Protein AF-A0A8I1QP03-F1 (afdb_monomer_lite)

Radius of gyration: 21.89 Å; chains: 1; bounding box: 38×54×75 Å

pLDDT: mean 71.57, std 19.27, range [39.0, 93.88]

Sequence (97 aa):
MTKAPKLVPQQVRNCSLLLEARHVDEVYRGYRIAIRLIDGHWLARVSEPGGRTAPVTAKVSEQQGELACAELARSRVDKYLAYIGEPPPSDGQGRVR

Structure (mmCIF, N/CA/C/O backbone):
data_AF-A0A8I1QP03-F1
#
_entry.id   AF-A0A8I1QP03-F1
#
loop_
_atom_site.group_PDB
_atom_site.id
_atom_site.type_symbol
_atom_site.label_atom_id
_atom_site.label_alt_id
_atom_site.label_comp_id
_atom_site.label_asym_id
_atom_site.label_entity_id
_atom_site.label_seq_id
_atom_site.pdbx_PDB_ins_code
_atom_site.Cartn_x
_atom_site.Cartn_y
_atom_site.Cartn_z
_atom_site.occupancy
_atom_site.B_iso_or_equiv
_atom_site.auth_seq_id
_atom_site.auth_comp_id
_atom_site.auth_asym_id
_atom_site.auth_atom_id
_atom_site.pdbx_PDB_model_num
ATOM 1 N N . MET A 1 1 ? 26.529 43.062 37.976 1.00 43.53 1 MET A N 1
ATOM 2 C CA . MET A 1 1 ? 25.093 42.892 37.659 1.00 43.53 1 MET A CA 1
ATOM 3 C C . MET A 1 1 ? 24.984 42.367 36.235 1.00 43.53 1 MET A C 1
ATOM 5 O O . MET A 1 1 ? 25.034 43.141 35.289 1.00 43.53 1 MET A O 1
ATOM 9 N N . THR A 1 2 ? 24.967 41.046 36.075 1.00 41.72 2 THR A N 1
ATOM 10 C CA . THR A 1 2 ? 25.168 40.364 34.787 1.00 41.72 2 THR A CA 1
ATOM 11 C C . THR A 1 2 ? 23.814 39.914 34.234 1.00 41.72 2 THR A C 1
ATOM 13 O O . THR A 1 2 ? 23.140 39.089 34.845 1.00 41.72 2 THR A O 1
ATOM 16 N N . LYS A 1 3 ? 23.383 40.488 33.102 1.00 49.56 3 LYS A N 1
ATOM 17 C CA . LYS A 1 3 ? 22.176 40.071 32.369 1.00 49.56 3 LYS A CA 1
ATOM 18 C C . LYS A 1 3 ? 22.450 38.741 31.658 1.00 49.56 3 LYS A C 1
ATOM 20 O O . LYS A 1 3 ? 23.297 38.697 30.774 1.00 49.56 3 LYS A O 1
ATOM 25 N N . ALA A 1 4 ? 21.709 37.691 32.002 1.00 55.44 4 ALA A N 1
ATOM 26 C CA . ALA A 1 4 ? 21.663 36.449 31.233 1.00 55.44 4 ALA A CA 1
ATOM 27 C C . ALA A 1 4 ? 20.526 36.526 30.191 1.00 55.44 4 ALA A C 1
ATOM 29 O O . ALA A 1 4 ? 19.378 36.763 30.581 1.00 55.44 4 ALA A O 1
ATOM 30 N N . PRO A 1 5 ? 20.784 36.339 28.885 1.00 53.34 5 PRO A N 1
ATOM 31 C CA . PRO A 1 5 ? 19.717 36.172 27.908 1.00 53.34 5 PRO A CA 1
ATOM 32 C C . PRO A 1 5 ? 19.147 34.748 27.995 1.00 53.34 5 PRO A C 1
ATOM 34 O O . PRO A 1 5 ? 19.858 33.760 27.820 1.00 53.34 5 PRO A O 1
ATOM 37 N N . LYS A 1 6 ? 17.841 34.649 28.269 1.00 56.91 6 LYS A N 1
ATOM 38 C CA . LYS A 1 6 ? 17.065 33.405 28.187 1.00 56.91 6 LYS A CA 1
ATOM 39 C C . LYS A 1 6 ? 16.960 32.988 26.718 1.00 56.91 6 LYS A C 1
ATOM 41 O O . LYS A 1 6 ? 16.147 33.549 25.986 1.00 56.91 6 LYS A O 1
ATOM 46 N N . LEU A 1 7 ? 17.765 32.017 26.290 1.00 48.16 7 LEU A N 1
ATOM 47 C CA . LEU A 1 7 ? 17.527 31.317 25.031 1.00 48.16 7 LEU A CA 1
ATOM 48 C C . LEU A 1 7 ? 16.450 30.250 25.243 1.00 48.16 7 LEU A C 1
ATOM 50 O O . LEU A 1 7 ? 16.579 29.337 26.054 1.00 48.16 7 LEU A O 1
ATOM 54 N N . VAL A 1 8 ? 15.361 30.441 24.511 1.00 54.50 8 VAL A N 1
ATOM 55 C CA . VAL A 1 8 ? 14.175 29.593 24.422 1.00 54.50 8 VAL A CA 1
ATOM 56 C C . VAL A 1 8 ? 14.567 28.243 23.804 1.00 54.50 8 VAL A C 1
ATOM 58 O O . VAL A 1 8 ? 15.242 28.248 22.772 1.00 54.50 8 VAL A O 1
ATOM 61 N N . PRO A 1 9 ? 14.146 27.088 24.352 1.00 47.03 9 PRO A N 1
ATOM 62 C CA . PRO A 1 9 ? 14.311 25.822 23.654 1.00 47.03 9 PRO A CA 1
ATOM 63 C C . PRO A 1 9 ? 13.430 25.845 22.400 1.00 47.03 9 PRO A C 1
ATOM 65 O O . PRO A 1 9 ? 12.202 25.852 22.497 1.00 47.03 9 PRO A O 1
ATOM 68 N N . GLN A 1 10 ? 14.044 25.879 21.214 1.00 49.66 10 GLN A N 1
ATOM 69 C CA . GLN A 1 10 ? 13.341 25.590 19.968 1.00 49.66 10 GLN A CA 1
ATOM 70 C C . 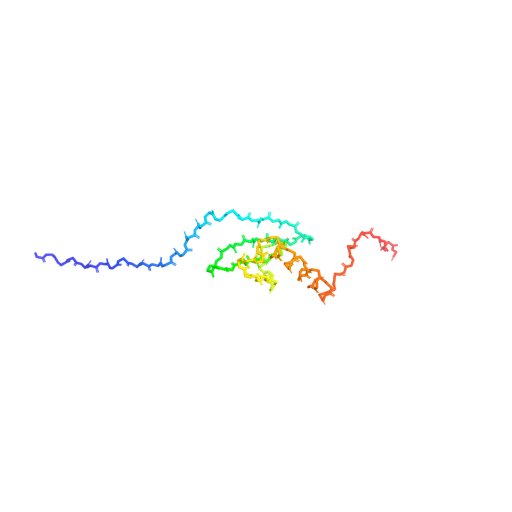GLN A 1 10 ? 12.928 24.118 19.996 1.00 49.66 10 GLN A C 1
ATOM 72 O O . GLN A 1 10 ? 13.687 23.220 19.638 1.00 49.66 10 GLN A O 1
ATOM 77 N N . GLN A 1 11 ? 11.703 23.884 20.453 1.00 44.53 11 GLN A N 1
ATOM 78 C CA . GLN A 1 11 ? 10.978 22.633 20.324 1.00 44.53 11 GLN A CA 1
ATOM 79 C C . GLN A 1 11 ? 10.628 22.436 18.844 1.00 44.53 11 GLN A C 1
ATOM 81 O O . GLN A 1 11 ? 9.493 22.630 18.410 1.00 44.53 11 GLN A O 1
ATOM 86 N N . VAL A 1 12 ? 11.632 22.083 18.040 1.00 48.03 12 VAL A N 1
ATOM 87 C CA . VAL A 1 12 ? 11.397 21.543 16.706 1.00 48.03 12 VAL A CA 1
ATOM 88 C C . VAL A 1 12 ? 10.799 20.163 16.921 1.00 48.03 12 VAL A C 1
ATOM 90 O O . VAL A 1 12 ? 11.458 19.239 17.394 1.00 48.03 12 VAL A O 1
ATOM 93 N N . ARG A 1 13 ? 9.499 20.087 16.632 1.00 44.41 13 ARG A N 1
ATOM 94 C CA . ARG A 1 13 ? 8.669 18.889 16.523 1.00 44.41 13 ARG A CA 1
ATOM 95 C C . ARG A 1 13 ? 9.318 17.885 15.567 1.00 44.41 13 ARG A C 1
ATOM 97 O O . ARG A 1 13 ? 8.901 17.742 14.423 1.00 44.41 13 ARG A O 1
ATOM 104 N N . ASN A 1 14 ? 10.320 17.160 16.042 1.00 39.66 14 ASN A N 1
ATOM 105 C CA . ASN A 1 14 ? 10.627 15.860 15.487 1.00 39.66 14 ASN A CA 1
ATOM 106 C C . ASN A 1 14 ? 9.506 14.943 15.961 1.00 39.66 14 ASN A C 1
ATOM 108 O O . ASN A 1 14 ? 9.537 14.415 17.071 1.00 39.66 14 ASN A O 1
ATOM 112 N N . CYS A 1 15 ? 8.484 14.799 15.117 1.00 39.00 15 CYS A N 1
ATOM 113 C CA . CYS A 1 15 ? 7.498 13.727 15.179 1.00 39.00 15 CYS A CA 1
ATOM 114 C C . CYS A 1 15 ? 8.184 12.376 14.911 1.00 39.00 15 CYS A C 1
ATOM 116 O O . CYS A 1 15 ? 7.794 11.625 14.023 1.00 39.00 15 CYS A O 1
ATOM 118 N N . SER A 1 16 ? 9.216 12.063 15.691 1.00 42.88 16 SER A N 1
ATOM 119 C CA . SER A 1 16 ? 9.848 10.757 15.794 1.00 42.88 16 SER A CA 1
ATOM 120 C C . SER A 1 16 ? 9.052 9.910 16.780 1.00 42.88 16 SER A C 1
ATOM 122 O O . SER A 1 16 ? 9.613 9.291 17.679 1.00 42.88 16 SER A O 1
ATOM 124 N N . LEU A 1 17 ? 7.726 9.863 16.605 1.00 45.06 17 LEU A N 1
ATOM 125 C CA . LEU A 1 17 ? 6.959 8.707 17.043 1.00 45.06 17 LEU A CA 1
ATOM 126 C C . LEU A 1 17 ? 7.341 7.577 16.085 1.00 45.06 17 LEU A C 1
ATOM 128 O O . LEU A 1 17 ? 6.637 7.249 15.130 1.00 45.06 17 LEU A O 1
ATOM 132 N N . LEU A 1 18 ? 8.517 7.009 16.356 1.00 44.06 18 LEU A N 1
ATOM 133 C CA . LEU A 1 18 ? 8.827 5.602 16.157 1.00 44.06 18 LEU A CA 1
ATOM 134 C C . LEU A 1 18 ? 7.805 4.816 16.986 1.00 44.06 18 LEU A C 1
ATOM 136 O O . LEU A 1 18 ? 8.104 4.282 18.046 1.00 44.06 18 LEU A O 1
ATOM 140 N N . LEU A 1 19 ? 6.549 4.849 16.544 1.00 42.72 19 LEU A N 1
ATOM 141 C CA . LEU A 1 19 ? 5.528 3.953 17.030 1.00 42.72 19 LEU A CA 1
ATOM 142 C C . LEU A 1 19 ? 5.954 2.600 16.483 1.00 42.72 19 LEU A C 1
ATOM 144 O O . LEU A 1 19 ? 5.927 2.394 15.269 1.00 42.72 19 LEU A O 1
ATOM 148 N N . GLU A 1 20 ? 6.416 1.725 17.365 1.00 41.25 20 GLU A N 1
ATOM 149 C CA . GLU A 1 20 ? 6.682 0.315 17.102 1.00 41.25 20 GLU A CA 1
ATOM 150 C C . GLU A 1 20 ? 5.364 -0.408 16.783 1.00 41.25 20 GLU A C 1
ATOM 152 O O . GLU A 1 20 ? 4.939 -1.331 17.472 1.00 41.25 20 GLU A O 1
ATOM 157 N N . ALA A 1 21 ? 4.652 0.040 15.746 1.00 45.25 21 ALA A N 1
ATOM 158 C CA . ALA A 1 21 ? 3.592 -0.751 15.166 1.00 45.25 21 ALA A CA 1
ATOM 159 C C . ALA A 1 21 ? 4.244 -2.048 14.674 1.00 45.25 21 ALA A C 1
ATOM 161 O O . ALA A 1 21 ? 5.364 -2.053 14.162 1.00 45.25 21 ALA A O 1
ATOM 162 N N . ARG A 1 22 ? 3.580 -3.182 14.852 1.00 52.66 22 ARG A N 1
ATOM 163 C CA . ARG A 1 22 ? 3.931 -4.372 14.083 1.00 52.66 22 ARG A CA 1
ATOM 164 C C . ARG A 1 22 ? 3.642 -4.008 12.632 1.00 52.66 22 ARG A C 1
ATOM 166 O O . ARG A 1 22 ? 2.490 -3.911 12.238 1.00 52.66 22 ARG A O 1
ATOM 173 N N . HIS A 1 23 ? 4.688 -3.626 11.915 1.00 62.03 23 HIS A N 1
ATOM 174 C CA . HIS A 1 23 ? 4.595 -3.159 10.546 1.00 62.03 23 HIS A CA 1
ATOM 175 C C . HIS A 1 23 ? 4.647 -4.392 9.657 1.00 62.03 23 HIS A C 1
ATOM 177 O O . HIS A 1 23 ? 5.672 -5.075 9.647 1.00 62.03 23 HIS A O 1
ATOM 183 N N . VAL A 1 24 ? 3.596 -4.671 8.887 1.00 65.75 24 VAL A N 1
ATOM 184 C CA . VAL A 1 24 ? 3.807 -5.446 7.664 1.00 65.75 24 VAL A CA 1
ATOM 185 C C . VAL A 1 24 ? 4.695 -4.610 6.753 1.00 65.75 24 VAL A C 1
ATOM 187 O O . VAL A 1 24 ? 4.371 -3.471 6.410 1.00 65.75 24 VAL A O 1
ATOM 190 N N . ASP A 1 25 ? 5.848 -5.185 6.441 1.00 76.94 25 ASP A N 1
ATOM 191 C CA . ASP A 1 25 ? 6.854 -4.661 5.535 1.00 76.94 25 ASP A CA 1
ATOM 192 C C . ASP A 1 25 ? 7.162 -5.766 4.532 1.00 76.94 25 ASP A C 1
ATOM 194 O O . ASP A 1 25 ? 7.906 -6.704 4.821 1.00 76.94 25 ASP A O 1
ATOM 198 N N . GLU A 1 26 ? 6.490 -5.706 3.388 1.00 84.06 26 GLU A N 1
ATOM 199 C CA . GLU A 1 26 ? 6.651 -6.687 2.322 1.00 84.06 26 GLU A CA 1
ATOM 200 C C . GLU A 1 26 ? 7.130 -6.021 1.036 1.00 84.06 26 GLU A C 1
ATOM 202 O O . GLU A 1 26 ? 6.921 -4.829 0.802 1.00 84.06 26 GLU A O 1
ATOM 207 N N . VAL A 1 27 ? 7.767 -6.809 0.172 1.00 88.44 27 VAL A N 1
ATOM 208 C CA . VAL A 1 27 ? 8.127 -6.385 -1.180 1.00 88.44 27 VAL A CA 1
ATOM 209 C C . VAL A 1 27 ? 7.229 -7.121 -2.167 1.00 88.44 27 VAL A C 1
ATOM 211 O O . VAL A 1 27 ? 7.287 -8.343 -2.274 1.00 88.44 27 VAL A O 1
ATOM 214 N N . TYR A 1 28 ? 6.417 -6.374 -2.910 1.00 88.88 28 TYR A N 1
ATOM 215 C CA . TYR A 1 28 ? 5.508 -6.883 -3.932 1.00 88.88 28 TYR A CA 1
ATOM 216 C C . TYR A 1 28 ? 5.855 -6.267 -5.289 1.00 88.88 28 TYR A C 1
ATOM 218 O O . TYR A 1 28 ? 5.824 -5.049 -5.448 1.00 88.88 28 TYR A O 1
ATOM 226 N N . ARG A 1 29 ? 6.224 -7.104 -6.270 1.00 87.56 29 ARG A N 1
ATOM 227 C CA . ARG A 1 29 ? 6.681 -6.674 -7.612 1.00 87.56 29 ARG A CA 1
ATOM 228 C C . ARG A 1 29 ? 7.790 -5.605 -7.581 1.00 87.56 29 ARG A C 1
ATOM 230 O O . ARG A 1 29 ? 7.806 -4.684 -8.383 1.00 87.56 29 ARG A O 1
ATOM 237 N N . GLY A 1 30 ? 8.699 -5.699 -6.609 1.00 86.00 30 GLY A N 1
ATOM 238 C CA . GLY A 1 30 ? 9.779 -4.724 -6.408 1.00 86.00 30 GLY A CA 1
ATOM 239 C C . GLY A 1 30 ? 9.379 -3.459 -5.641 1.00 86.00 30 GLY A C 1
ATOM 240 O O . GLY A 1 30 ? 10.259 -2.697 -5.248 1.00 86.00 30 GLY A O 1
ATOM 241 N N . TYR A 1 31 ? 8.092 -3.253 -5.352 1.00 87.19 31 TYR A N 1
ATOM 242 C CA . TYR A 1 31 ? 7.608 -2.154 -4.520 1.00 87.19 31 TYR A CA 1
ATOM 243 C C . TYR A 1 31 ? 7.537 -2.582 -3.059 1.00 87.19 31 TYR A C 1
ATOM 245 O O . TYR A 1 31 ? 6.978 -3.627 -2.734 1.00 87.19 31 TYR A O 1
ATOM 253 N N . ARG A 1 32 ? 8.059 -1.752 -2.158 1.00 87.69 32 ARG A N 1
ATOM 254 C CA . ARG A 1 32 ? 7.926 -1.967 -0.714 1.00 87.69 32 ARG A CA 1
ATOM 255 C C . ARG A 1 32 ? 6.571 -1.458 -0.243 1.00 87.69 32 ARG A C 1
ATOM 257 O O . ARG A 1 32 ? 6.253 -0.291 -0.473 1.00 87.69 32 ARG A O 1
ATOM 264 N N . ILE A 1 33 ? 5.811 -2.298 0.444 1.00 89.81 33 ILE A N 1
ATOM 265 C CA . ILE A 1 33 ? 4.525 -1.978 1.060 1.00 89.81 33 ILE A CA 1
ATOM 266 C C . ILE A 1 33 ? 4.725 -1.992 2.574 1.00 89.81 33 ILE A C 1
ATOM 268 O O . ILE A 1 33 ? 5.018 -3.032 3.154 1.00 89.81 33 ILE A O 1
ATOM 272 N N . ALA A 1 34 ? 4.560 -0.830 3.205 1.00 88.88 34 ALA A N 1
ATOM 273 C CA . ALA A 1 34 ? 4.639 -0.671 4.653 1.00 88.88 34 ALA A CA 1
ATOM 274 C C . ALA A 1 34 ? 3.268 -0.291 5.219 1.00 88.88 34 ALA A C 1
ATOM 276 O O . ALA A 1 34 ? 2.712 0.739 4.826 1.00 88.88 34 ALA A O 1
ATOM 277 N N . ILE A 1 35 ? 2.734 -1.085 6.147 1.00 89.81 35 ILE A N 1
ATOM 278 C CA . ILE A 1 35 ? 1.390 -0.894 6.709 1.00 89.81 35 ILE A CA 1
ATOM 279 C C . ILE A 1 35 ? 1.461 -0.426 8.164 1.00 89.81 35 ILE A C 1
ATOM 281 O O . ILE A 1 35 ? 2.314 -0.864 8.936 1.00 89.81 35 ILE A O 1
ATOM 285 N N . ARG A 1 36 ? 0.577 0.511 8.528 1.00 88.88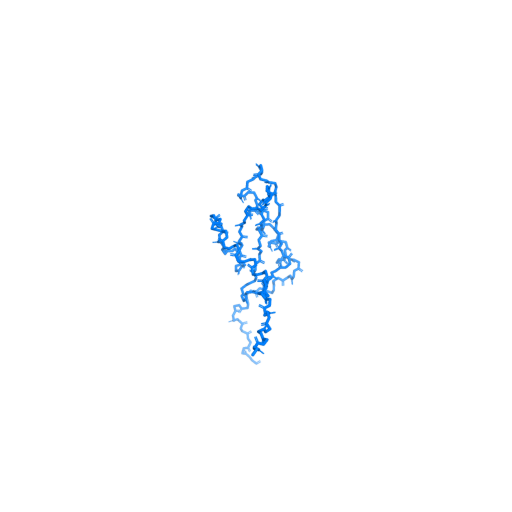 36 ARG A N 1
ATOM 286 C CA . ARG A 1 36 ? 0.447 1.076 9.880 1.00 88.88 36 ARG A CA 1
ATOM 287 C C . ARG A 1 36 ? -1.012 1.294 10.244 1.00 88.88 36 ARG A C 1
ATOM 289 O O . ARG A 1 36 ? -1.782 1.742 9.399 1.00 88.88 36 ARG A O 1
ATOM 296 N N . LEU A 1 37 ? -1.363 1.061 11.506 1.00 88.88 37 LEU A N 1
ATOM 297 C CA . LEU A 1 37 ? -2.626 1.523 12.081 1.00 88.88 37 LEU A CA 1
ATOM 298 C C . LEU A 1 37 ? -2.446 2.958 12.594 1.00 88.88 37 LEU A C 1
ATOM 300 O O . LEU A 1 37 ? -1.579 3.213 13.428 1.00 88.88 37 LEU A O 1
ATOM 304 N N . ILE A 1 38 ? -3.239 3.895 12.077 1.00 87.19 38 ILE A N 1
ATOM 305 C CA . ILE A 1 38 ? -3.227 5.313 12.458 1.00 87.19 38 ILE A CA 1
ATOM 306 C C . ILE A 1 38 ? -4.674 5.779 12.608 1.00 87.19 38 ILE A C 1
ATOM 308 O O . ILE A 1 38 ? -5.456 5.653 11.667 1.00 87.19 38 ILE A O 1
ATOM 312 N N . ASP A 1 39 ? -5.028 6.307 13.780 1.00 87.69 39 ASP A N 1
ATOM 313 C CA . ASP A 1 39 ? -6.349 6.883 14.075 1.00 87.69 39 ASP A CA 1
ATOM 314 C C . ASP A 1 39 ? -7.526 5.994 13.619 1.00 87.69 39 ASP A C 1
ATOM 316 O O . ASP A 1 39 ? -8.431 6.445 12.914 1.00 87.69 39 ASP A O 1
ATOM 320 N N . GLY A 1 40 ? -7.484 4.696 13.944 1.00 87.81 40 GLY A N 1
ATOM 321 C CA . GLY A 1 40 ? -8.530 3.729 13.573 1.00 87.81 40 GLY A CA 1
ATOM 322 C C . GLY A 1 40 ? -8.571 3.364 12.082 1.00 87.81 40 GLY A C 1
ATOM 323 O O . GLY A 1 40 ? -9.595 2.906 11.569 1.00 87.81 40 GLY A O 1
ATOM 324 N N . HIS A 1 41 ? -7.474 3.585 11.353 1.00 90.06 41 HIS A N 1
ATOM 325 C CA . HIS A 1 41 ? -7.353 3.234 9.941 1.00 90.06 41 HIS A CA 1
ATOM 326 C C . HIS A 1 41 ? -6.036 2.532 9.646 1.00 90.06 41 HIS A C 1
ATOM 328 O O . HIS A 1 41 ? -4.963 3.008 10.017 1.00 90.06 41 HIS A O 1
ATOM 334 N N . TRP A 1 42 ? -6.108 1.436 8.899 1.00 91.25 42 TRP A N 1
ATOM 335 C CA . TRP A 1 42 ? -4.919 0.827 8.325 1.00 91.25 42 TRP A CA 1
ATOM 336 C C . TRP A 1 42 ? -4.516 1.608 7.079 1.00 91.25 42 TRP A C 1
ATOM 338 O O . TRP A 1 42 ? -5.324 1.828 6.173 1.00 91.25 42 TRP A O 1
ATOM 348 N N . LEU A 1 43 ? -3.258 2.029 7.040 1.00 90.75 43 LEU A N 1
ATOM 349 C CA . LEU A 1 43 ? -2.656 2.792 5.960 1.00 90.75 43 LEU A CA 1
ATOM 350 C C . LEU A 1 43 ? -1.457 2.036 5.410 1.00 90.75 43 LEU A C 1
ATOM 352 O O . LEU A 1 43 ? -0.515 1.758 6.148 1.00 90.75 43 LEU A O 1
ATOM 356 N N . ALA A 1 44 ? -1.475 1.753 4.111 1.00 90.31 44 ALA A N 1
ATOM 357 C CA . ALA A 1 44 ? -0.330 1.225 3.389 1.00 90.31 44 ALA A CA 1
ATOM 358 C C . ALA A 1 44 ? 0.387 2.355 2.645 1.00 90.31 44 ALA A C 1
ATOM 360 O O . ALA A 1 44 ? -0.221 3.074 1.843 1.00 90.31 44 ALA A O 1
ATOM 361 N N . ARG A 1 45 ? 1.691 2.485 2.881 1.00 88.44 45 ARG A N 1
ATOM 362 C CA . ARG A 1 45 ? 2.601 3.327 2.107 1.00 88.44 45 ARG A CA 1
ATOM 363 C C . ARG A 1 45 ? 3.379 2.446 1.144 1.00 88.44 45 ARG A C 1
ATOM 365 O O . ARG A 1 45 ? 4.075 1.535 1.585 1.00 88.44 45 ARG A O 1
ATOM 372 N N . VAL A 1 46 ? 3.301 2.754 -0.146 1.00 86.88 46 VAL A N 1
ATOM 373 C CA . VAL A 1 46 ? 4.049 2.035 -1.177 1.00 86.88 46 VAL A CA 1
ATOM 374 C C . VAL A 1 46 ? 5.241 2.873 -1.635 1.00 86.88 46 VAL A C 1
ATOM 376 O O . VAL A 1 46 ? 5.126 4.079 -1.849 1.00 86.88 46 VAL A O 1
ATOM 379 N N . SER A 1 47 ? 6.409 2.249 -1.755 1.00 84.25 47 SER A N 1
ATOM 380 C CA . SER A 1 47 ? 7.640 2.892 -2.232 1.00 84.25 47 SER A CA 1
ATOM 381 C C . SER A 1 47 ? 8.262 2.097 -3.374 1.00 84.25 47 SER A C 1
ATOM 383 O O . SER A 1 47 ? 8.250 0.869 -3.353 1.00 84.25 47 SER A O 1
ATOM 385 N N . GLU A 1 48 ? 8.806 2.805 -4.358 1.00 81.31 48 GLU A N 1
ATOM 386 C CA . GLU A 1 48 ? 9.538 2.231 -5.485 1.00 81.31 48 GLU A CA 1
ATOM 387 C C . GLU A 1 48 ? 10.866 1.594 -5.037 1.00 81.31 48 GLU A C 1
ATOM 389 O O . GLU A 1 48 ? 11.467 2.042 -4.045 1.00 81.31 48 GLU A O 1
ATOM 394 N N . PRO A 1 49 ? 11.389 0.621 -5.806 1.00 68.44 49 PRO A N 1
ATOM 395 C CA . PRO A 1 49 ? 12.768 0.173 -5.665 1.00 68.44 49 PRO A CA 1
ATOM 396 C C . PRO A 1 49 ? 13.703 1.354 -5.978 1.00 68.44 49 PRO A C 1
ATOM 398 O O . PRO A 1 49 ? 13.825 1.799 -7.114 1.00 68.44 49 PRO A O 1
ATOM 401 N N . GLY A 1 50 ? 14.297 1.932 -4.930 1.00 68.62 50 GLY A N 1
ATOM 402 C CA . GLY A 1 50 ? 15.036 3.202 -4.985 1.00 68.62 50 GLY A CA 1
ATOM 403 C C . GLY A 1 50 ? 14.599 4.230 -3.935 1.00 68.62 50 GLY A C 1
ATOM 404 O O . GLY A 1 50 ? 15.200 5.294 -3.830 1.00 68.62 50 GLY A O 1
ATOM 405 N N . GLY A 1 51 ? 13.567 3.928 -3.137 1.00 63.44 51 GLY A N 1
ATOM 406 C CA . GLY A 1 51 ? 13.182 4.731 -1.969 1.00 63.44 51 GLY A CA 1
ATOM 407 C C . GLY A 1 51 ? 12.318 5.954 -2.287 1.00 63.44 51 GLY A C 1
ATOM 408 O O . GLY A 1 51 ? 11.920 6.681 -1.374 1.00 63.44 51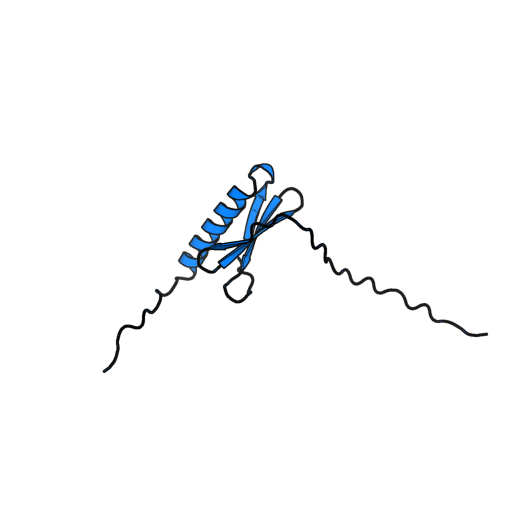 GLY A O 1
ATOM 409 N N . ARG A 1 52 ? 11.969 6.170 -3.560 1.00 68.19 52 ARG A N 1
ATOM 410 C CA . ARG A 1 52 ? 10.948 7.151 -3.940 1.00 68.19 52 ARG A CA 1
ATOM 411 C C . ARG A 1 52 ? 9.587 6.655 -3.470 1.00 68.19 52 ARG A C 1
ATOM 413 O O . ARG A 1 52 ? 9.230 5.496 -3.662 1.00 68.19 52 ARG A O 1
ATOM 420 N N . THR A 1 53 ? 8.828 7.524 -2.811 1.00 63.16 53 THR A N 1
ATOM 421 C CA . THR A 1 53 ? 7.458 7.179 -2.413 1.00 63.16 53 THR A CA 1
ATOM 422 C C . THR A 1 53 ? 6.605 7.130 -3.671 1.00 63.16 53 THR A C 1
ATOM 424 O O . THR A 1 53 ? 6.523 8.127 -4.386 1.00 63.16 53 THR A O 1
ATOM 427 N N . ALA A 1 54 ? 5.997 5.978 -3.949 1.00 67.25 54 ALA A N 1
ATOM 428 C CA . ALA A 1 54 ? 5.057 5.868 -5.049 1.00 67.25 54 ALA A CA 1
ATOM 429 C C . ALA A 1 54 ? 3.799 6.684 -4.691 1.00 67.25 54 ALA A C 1
ATOM 431 O O . ALA A 1 54 ? 3.433 6.755 -3.514 1.00 67.25 54 ALA A O 1
ATOM 432 N N . PRO A 1 55 ? 3.069 7.255 -5.668 1.00 67.00 55 PRO A N 1
ATOM 433 C CA . PRO A 1 55 ? 1.771 7.889 -5.401 1.00 67.00 55 PRO A CA 1
ATOM 434 C C . PRO A 1 55 ? 0.716 6.878 -4.910 1.00 67.00 55 PRO A C 1
ATOM 436 O O . PRO A 1 55 ? -0.412 7.243 -4.576 1.00 67.00 55 PRO A O 1
ATOM 439 N N . VAL A 1 56 ? 1.072 5.593 -4.864 1.00 67.44 56 VAL A N 1
ATOM 440 C CA . 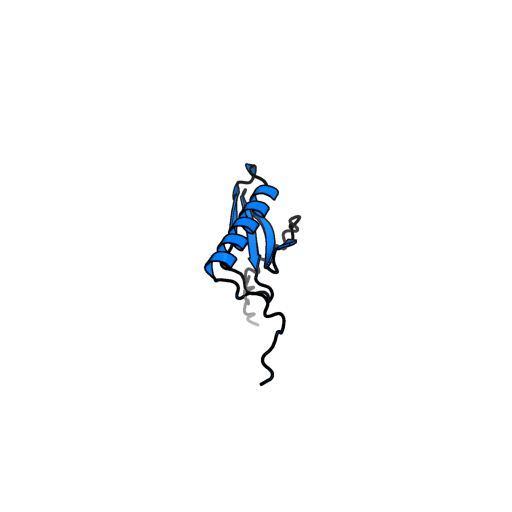VAL A 1 56 ? 0.233 4.510 -4.387 1.00 67.44 56 VAL A CA 1
ATOM 441 C C . VAL A 1 56 ? 0.221 4.498 -2.857 1.00 67.44 56 VAL A C 1
ATOM 443 O O . VAL A 1 56 ? 1.194 4.178 -2.180 1.00 67.44 56 VAL A O 1
ATOM 446 N N . THR A 1 57 ? -0.937 4.819 -2.302 1.00 82.00 57 THR A N 1
ATOM 447 C CA . THR A 1 57 ? -1.273 4.565 -0.898 1.00 82.00 57 THR A CA 1
ATOM 448 C C . THR A 1 57 ? -2.484 3.650 -0.858 1.00 82.00 57 THR A C 1
ATOM 450 O O . THR A 1 57 ? -3.208 3.581 -1.847 1.00 82.00 57 THR A O 1
ATOM 453 N N . ALA A 1 58 ? -2.737 2.948 0.240 1.00 86.94 58 ALA A N 1
ATOM 454 C CA . ALA A 1 58 ? -4.024 2.298 0.485 1.00 86.94 58 ALA A CA 1
ATOM 455 C C . ALA A 1 58 ? -4.525 2.674 1.878 1.00 86.94 58 ALA A C 1
ATOM 457 O O . ALA A 1 58 ? -3.726 2.890 2.785 1.00 86.94 58 ALA A O 1
ATOM 458 N N . LYS A 1 59 ? -5.845 2.791 2.025 1.00 92.50 59 LYS A N 1
ATOM 459 C CA . LYS A 1 59 ? -6.498 3.114 3.291 1.00 92.50 59 LYS A CA 1
ATOM 460 C C . LYS A 1 59 ? -7.729 2.241 3.439 1.00 92.50 59 LYS A C 1
ATOM 462 O O . LYS A 1 59 ? -8.567 2.229 2.538 1.00 92.50 59 LYS A O 1
ATOM 467 N N . VAL A 1 60 ? -7.841 1.573 4.575 1.00 91.75 60 VAL A N 1
ATOM 468 C CA . VAL A 1 60 ? -9.039 0.836 4.984 1.00 91.75 60 VAL A CA 1
ATOM 469 C C . VAL A 1 60 ? -9.357 1.161 6.442 1.00 91.75 60 VAL A C 1
ATOM 471 O O . VAL A 1 60 ? -8.505 1.665 7.179 1.00 91.75 60 VAL A O 1
ATOM 474 N N . SER A 1 61 ? -10.601 0.935 6.853 1.00 91.56 61 SER A N 1
ATOM 475 C CA . SER A 1 61 ? -10.986 1.079 8.262 1.00 91.56 61 SER A CA 1
ATOM 476 C C . SER A 1 61 ? -10.307 0.013 9.125 1.00 91.56 61 SER A C 1
ATOM 478 O O . SER A 1 61 ? -9.946 -1.056 8.631 1.00 91.56 61 SER A O 1
ATOM 480 N N . GLU A 1 62 ? -10.161 0.271 10.424 1.00 90.69 62 GLU A N 1
ATOM 481 C CA . GLU A 1 62 ? -9.629 -0.712 11.375 1.00 90.69 62 GLU A CA 1
ATOM 482 C C . GLU A 1 62 ? -10.393 -2.044 11.341 1.00 90.69 62 GLU A C 1
ATOM 484 O O . GLU A 1 62 ? -9.766 -3.100 11.365 1.00 90.69 62 GLU A O 1
ATOM 489 N N . GLN A 1 63 ? -11.721 -1.996 11.172 1.00 92.00 63 GLN A N 1
ATOM 490 C CA . GLN A 1 63 ? -12.595 -3.176 11.101 1.00 92.00 63 GLN A CA 1
ATOM 491 C C . GLN A 1 63 ? -12.280 -4.103 9.920 1.00 9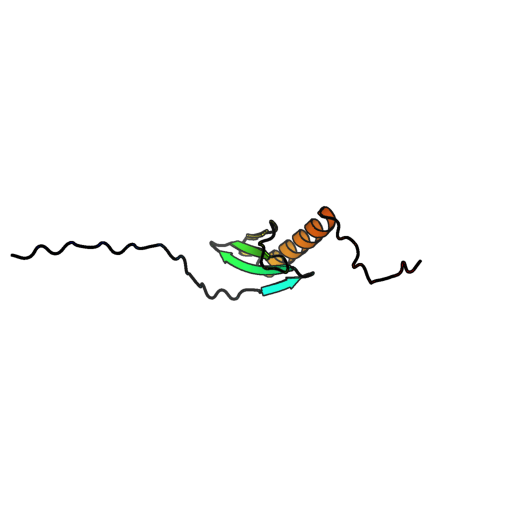2.00 63 GLN A C 1
ATOM 493 O O . GLN A 1 63 ? -12.478 -5.309 10.020 1.00 92.00 63 GLN A O 1
ATOM 498 N N . GLN A 1 64 ? -11.795 -3.554 8.801 1.00 92.12 64 GLN A N 1
ATOM 499 C CA . GLN A 1 64 ? -11.401 -4.353 7.634 1.00 92.12 64 GLN A CA 1
ATOM 500 C C . GLN A 1 64 ? -10.066 -5.074 7.852 1.00 92.12 64 GLN A C 1
ATOM 502 O O . GLN A 1 64 ? -9.813 -6.102 7.228 1.00 92.12 64 GLN A O 1
ATOM 507 N N . GLY A 1 65 ? -9.227 -4.550 8.745 1.00 89.56 65 GLY A N 1
ATOM 508 C CA . GLY A 1 65 ? -7.979 -5.181 9.142 1.00 89.56 65 GLY A CA 1
ATOM 509 C C . GLY A 1 65 ? -6.792 -4.934 8.207 1.00 89.56 65 GLY A C 1
ATOM 510 O O . GLY A 1 65 ? -6.893 -4.385 7.107 1.00 89.56 65 GLY A O 1
ATOM 511 N N . GLU A 1 66 ? -5.633 -5.375 8.687 1.00 89.88 66 GLU A N 1
ATOM 512 C CA . GLU A 1 66 ? -4.332 -5.227 8.034 1.00 89.88 66 GLU A CA 1
ATOM 513 C C . GLU A 1 66 ? -4.249 -5.967 6.690 1.00 89.88 66 GLU A C 1
ATOM 515 O O . GLU A 1 66 ? -3.775 -5.402 5.703 1.00 89.88 66 GLU A O 1
ATOM 520 N N . LEU A 1 67 ? -4.768 -7.200 6.619 1.00 90.75 67 LEU A N 1
ATOM 521 C CA . LEU A 1 67 ? -4.725 -8.024 5.405 1.00 90.75 67 LEU A CA 1
ATOM 522 C C . LEU A 1 67 ? -5.484 -7.374 4.240 1.00 90.75 67 LEU A C 1
ATOM 524 O O . LEU A 1 67 ? -4.962 -7.303 3.128 1.00 90.75 67 LEU A O 1
ATOM 528 N N . ALA A 1 68 ? -6.674 -6.826 4.506 1.00 91.62 68 ALA A N 1
ATOM 529 C CA . ALA A 1 68 ? -7.451 -6.106 3.500 1.00 91.62 68 ALA A CA 1
ATOM 530 C C . ALA A 1 68 ? -6.712 -4.850 3.003 1.00 91.62 68 ALA A C 1
ATOM 532 O O . ALA A 1 68 ? -6.780 -4.501 1.823 1.00 91.62 68 ALA A O 1
ATOM 533 N N . CYS A 1 69 ? -5.962 -4.180 3.887 1.00 92.50 69 CYS A N 1
ATOM 534 C CA . CYS A 1 69 ? -5.109 -3.055 3.512 1.00 92.50 69 CYS A CA 1
ATOM 535 C C . CYS A 1 69 ? -3.975 -3.494 2.571 1.00 92.50 69 CYS A C 1
ATOM 537 O O . CYS A 1 69 ? -3.728 -2.834 1.558 1.00 92.50 69 CYS A O 1
ATOM 539 N N . ALA A 1 70 ? -3.328 -4.626 2.870 1.00 90.25 70 ALA A N 1
ATOM 540 C CA . ALA A 1 70 ? -2.267 -5.207 2.048 1.00 90.25 70 ALA A CA 1
ATOM 541 C C . ALA A 1 70 ? -2.777 -5.634 0.665 1.00 90.25 70 ALA A C 1
ATOM 543 O O . ALA A 1 70 ? -2.171 -5.316 -0.356 1.00 90.25 70 ALA A O 1
ATOM 544 N N . GLU A 1 71 ? -3.920 -6.318 0.599 1.00 92.94 71 GLU A N 1
ATOM 545 C CA . GLU A 1 71 ? -4.568 -6.708 -0.662 1.00 92.94 71 GLU A CA 1
ATOM 546 C C . GLU A 1 71 ? -4.936 -5.494 -1.519 1.00 92.94 71 GLU A C 1
ATOM 548 O O . GLU A 1 71 ? -4.660 -5.466 -2.722 1.00 92.94 71 GLU A O 1
ATOM 553 N N . LEU A 1 72 ? -5.487 -4.446 -0.899 1.00 93.88 72 LEU A N 1
ATOM 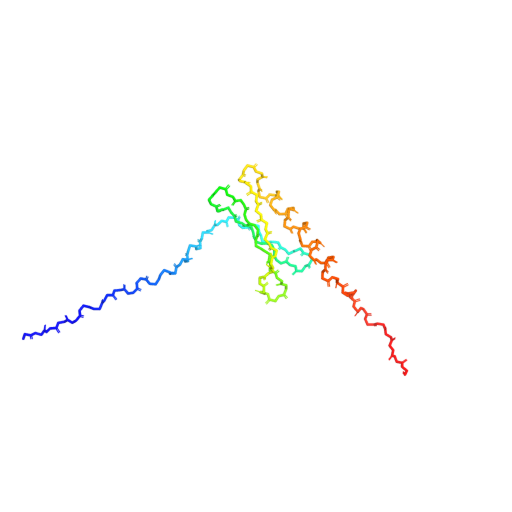554 C CA . LEU A 1 72 ? -5.791 -3.201 -1.595 1.00 93.88 72 LEU A CA 1
ATOM 555 C C . LEU A 1 72 ? -4.520 -2.515 -2.113 1.00 93.88 72 LEU A C 1
ATOM 557 O O . LEU A 1 72 ? -4.521 -1.999 -3.232 1.00 93.88 72 LEU A O 1
ATOM 561 N N . ALA A 1 73 ? -3.440 -2.508 -1.328 1.00 91.69 73 ALA A N 1
ATOM 562 C CA . ALA A 1 73 ? -2.155 -1.954 -1.745 1.00 91.69 73 ALA A CA 1
ATOM 563 C C . ALA A 1 73 ? -1.583 -2.710 -2.953 1.00 91.69 73 ALA A C 1
ATOM 565 O O . ALA A 1 73 ? -1.234 -2.073 -3.948 1.00 91.69 73 ALA A O 1
ATOM 566 N N . ARG A 1 74 ? -1.585 -4.049 -2.917 1.00 92.19 74 ARG A N 1
ATOM 567 C CA . ARG A 1 74 ? -1.152 -4.909 -4.032 1.00 92.19 74 ARG A CA 1
ATOM 568 C C . ARG A 1 74 ? -1.970 -4.659 -5.298 1.00 92.19 74 ARG A C 1
ATOM 570 O O . ARG A 1 74 ? -1.397 -4.394 -6.349 1.00 92.19 74 ARG A O 1
ATOM 577 N N . SER A 1 75 ? -3.298 -4.591 -5.179 1.00 93.31 75 SER A N 1
ATOM 578 C CA . SER A 1 75 ? -4.179 -4.262 -6.308 1.00 93.31 75 SER A CA 1
ATOM 579 C C . SER A 1 75 ? -3.876 -2.885 -6.914 1.00 93.31 75 SER A C 1
ATOM 581 O O . SER A 1 75 ? -3.929 -2.711 -8.133 1.00 93.31 75 SER A O 1
ATOM 583 N N . ARG A 1 76 ? -3.543 -1.884 -6.088 1.00 91.25 76 ARG A N 1
ATOM 584 C CA . ARG A 1 76 ? -3.153 -0.556 -6.587 1.00 91.25 76 ARG A CA 1
ATOM 585 C C . ARG A 1 76 ? -1.778 -0.568 -7.257 1.00 91.25 76 ARG A C 1
ATOM 587 O O . ARG A 1 76 ? -1.618 0.143 -8.244 1.00 91.25 76 ARG A O 1
ATOM 594 N N . VAL A 1 77 ? -0.829 -1.371 -6.772 1.00 89.00 77 VAL A N 1
ATOM 595 C CA . VAL A 1 77 ? 0.459 -1.599 -7.451 1.00 89.00 77 VAL A CA 1
ATOM 596 C C . VAL A 1 77 ? 0.234 -2.227 -8.823 1.00 89.00 77 VAL A C 1
ATOM 598 O O . VAL A 1 77 ? 0.721 -1.687 -9.810 1.00 89.00 77 VAL A O 1
ATOM 601 N N . ASP A 1 78 ? -0.574 -3.286 -8.916 1.00 90.44 78 ASP A N 1
ATOM 602 C CA . ASP A 1 78 ? -0.875 -3.945 -10.195 1.00 90.44 78 ASP A CA 1
ATOM 603 C C . ASP A 1 78 ? -1.509 -2.970 -11.204 1.00 90.44 78 ASP A C 1
ATOM 605 O O . ASP A 1 78 ? -1.103 -2.906 -12.364 1.00 90.44 78 ASP A O 1
ATOM 609 N N . LYS A 1 79 ? -2.465 -2.143 -10.754 1.00 87.38 79 LYS A N 1
ATOM 610 C CA . LYS A 1 79 ? -3.074 -1.093 -11.590 1.00 87.38 79 LYS A CA 1
ATOM 611 C C . LYS A 1 79 ? -2.073 -0.026 -12.018 1.00 87.38 79 LYS A C 1
ATOM 613 O O . LYS A 1 79 ? -2.141 0.446 -13.148 1.00 87.38 79 LYS A O 1
ATOM 618 N N . TYR A 1 80 ? -1.179 0.376 -11.118 1.00 84.62 80 TYR A N 1
ATOM 619 C CA . TYR A 1 80 ? -0.160 1.374 -11.414 1.00 84.62 80 TYR A CA 1
ATOM 620 C C . TYR A 1 80 ? 0.817 0.863 -12.474 1.00 84.62 80 TYR A C 1
ATOM 622 O O . TYR A 1 80 ? 1.046 1.563 -13.453 1.00 84.62 80 TYR A O 1
ATOM 630 N N . LEU A 1 81 ? 1.299 -0.373 -12.332 1.00 83.88 81 LEU A N 1
ATOM 631 C CA . LEU A 1 81 ? 2.175 -1.032 -13.303 1.00 83.88 81 LEU A CA 1
ATOM 632 C C . LEU A 1 81 ? 1.511 -1.190 -14.676 1.00 83.88 81 LEU A C 1
ATOM 634 O O . LEU A 1 81 ? 2.131 -0.917 -15.702 1.00 83.88 81 LEU A O 1
ATOM 638 N N . ALA A 1 82 ? 0.225 -1.550 -14.703 1.00 85.25 82 ALA A N 1
ATOM 639 C CA . ALA A 1 82 ? -0.546 -1.600 -15.943 1.00 85.25 82 ALA A CA 1
ATOM 640 C C . ALA A 1 82 ? -0.707 -0.213 -16.596 1.00 85.25 82 ALA A C 1
ATOM 642 O O . ALA A 1 82 ? -0.679 -0.108 -17.818 1.00 85.25 82 ALA A O 1
ATOM 643 N N . TYR A 1 83 ? -0.867 0.848 -15.795 1.00 80.81 83 TYR A N 1
ATOM 644 C CA . TYR A 1 83 ? -1.028 2.219 -16.286 1.00 80.81 83 TYR A CA 1
ATOM 645 C C . TYR A 1 83 ? 0.270 2.813 -16.838 1.00 80.81 83 TYR A C 1
ATOM 647 O O . TYR A 1 83 ? 0.255 3.432 -17.899 1.00 80.81 83 TYR A O 1
ATOM 655 N N . ILE A 1 84 ? 1.387 2.646 -16.126 1.00 76.50 84 ILE A N 1
ATOM 656 C CA . ILE A 1 84 ? 2.681 3.177 -16.578 1.00 76.50 84 ILE A CA 1
ATOM 657 C C . ILE A 1 84 ? 3.267 2.369 -17.738 1.00 76.50 84 ILE A C 1
ATOM 659 O O . ILE A 1 84 ? 4.198 2.852 -18.373 1.00 76.50 84 ILE A O 1
ATOM 663 N N . GLY A 1 85 ? 2.706 1.183 -18.011 1.00 62.50 85 GLY A N 1
ATOM 664 C CA . GLY A 1 85 ? 3.204 0.230 -18.989 1.00 62.50 85 GLY A CA 1
ATOM 665 C C . GLY A 1 85 ? 4.597 -0.232 -18.592 1.00 62.50 85 GLY A C 1
ATOM 666 O O . GLY A 1 85 ? 5.575 0.432 -18.916 1.00 62.50 85 GLY A O 1
ATOM 667 N N . GLU A 1 86 ? 4.725 -1.364 -17.899 1.00 55.59 86 GLU A N 1
ATOM 668 C CA . GLU A 1 86 ? 6.045 -1.994 -17.826 1.00 55.59 86 GLU A CA 1
ATOM 669 C C . GLU A 1 86 ? 6.530 -2.250 -19.269 1.00 55.59 86 GLU A C 1
ATOM 671 O O . GLU A 1 86 ? 5.865 -2.995 -19.999 1.00 55.59 86 GLU A O 1
ATOM 676 N N . PRO A 1 87 ? 7.659 -1.669 -19.732 1.00 51.38 87 PRO A N 1
ATOM 677 C CA . PRO A 1 87 ? 8.394 -2.334 -20.792 1.00 51.38 87 PRO A CA 1
ATOM 678 C C . PRO A 1 87 ? 8.724 -3.740 -20.268 1.00 51.38 87 PRO A C 1
ATOM 680 O O . PRO A 1 87 ? 9.057 -3.874 -19.084 1.00 51.38 87 PRO A O 1
ATOM 683 N N . PRO A 1 88 ? 8.612 -4.792 -21.099 1.00 45.72 88 PRO A N 1
ATOM 684 C CA . PRO A 1 88 ? 9.015 -6.127 -20.679 1.00 45.72 88 PRO A CA 1
ATOM 685 C C . PRO A 1 88 ? 10.444 -6.065 -20.124 1.00 45.72 88 PRO A C 1
ATOM 687 O O . PRO A 1 88 ? 11.213 -5.191 -20.550 1.00 45.72 88 PRO A O 1
ATOM 690 N N . PRO A 1 89 ? 10.836 -6.963 -19.201 1.00 48.47 89 PRO A N 1
ATOM 691 C CA . PRO A 1 89 ? 12.248 -7.123 -18.905 1.00 48.47 89 PRO A CA 1
ATOM 692 C C . PRO A 1 89 ? 12.941 -7.329 -20.253 1.00 48.47 89 PRO A C 1
ATOM 694 O O . PRO A 1 89 ? 12.635 -8.280 -20.972 1.00 48.47 89 PRO A O 1
ATOM 697 N N . SER A 1 90 ? 13.795 -6.385 -20.653 1.00 53.06 90 SER A N 1
ATOM 698 C CA . SER A 1 90 ? 14.697 -6.584 -21.781 1.00 53.06 90 SER A CA 1
ATOM 699 C C . SER A 1 90 ? 15.693 -7.649 -21.345 1.00 53.06 90 SER A C 1
ATOM 701 O O . SER A 1 90 ? 16.826 -7.344 -20.979 1.00 53.06 90 SER A O 1
ATOM 703 N N . ASP A 1 91 ? 15.252 -8.905 -21.347 1.00 50.19 91 ASP A N 1
ATOM 704 C CA . ASP A 1 91 ? 16.135 -10.045 -21.446 1.00 50.19 91 ASP A CA 1
ATOM 705 C C . ASP A 1 91 ? 16.909 -9.828 -22.738 1.00 50.19 91 ASP A C 1
ATOM 707 O O . ASP A 1 91 ? 16.333 -9.787 -23.827 1.00 50.19 91 ASP A O 1
ATOM 711 N N . GLY A 1 92 ? 18.205 -9.563 -22.592 1.00 50.94 92 GLY A N 1
ATOM 712 C CA . GLY A 1 92 ? 19.113 -9.207 -23.670 1.00 50.94 92 GLY A CA 1
ATOM 713 C C . GLY A 1 92 ? 19.085 -10.205 -24.824 1.00 50.94 92 GLY A C 1
ATOM 714 O O . GLY A 1 92 ? 19.918 -11.104 -24.900 1.00 50.94 92 GLY A O 1
ATOM 715 N N . GLN A 1 93 ? 18.179 -9.997 -25.774 1.00 47.84 93 GLN A N 1
ATOM 716 C CA . GLN A 1 93 ? 18.174 -10.677 -27.056 1.00 47.84 93 GLN A CA 1
ATOM 717 C C . GLN A 1 93 ? 18.321 -9.667 -28.186 1.00 47.84 93 GLN A C 1
ATOM 719 O O . GLN A 1 93 ? 17.377 -9.045 -28.658 1.00 47.84 93 GLN A O 1
ATOM 724 N N . GLY A 1 94 ? 19.569 -9.584 -28.645 1.00 49.03 94 GLY A N 1
ATOM 725 C CA . GLY A 1 94 ? 19.852 -9.742 -30.062 1.00 49.03 94 GLY A CA 1
ATOM 726 C C . GLY A 1 94 ? 19.583 -8.534 -30.946 1.00 49.03 94 GLY A C 1
ATOM 727 O O . GLY A 1 94 ? 18.602 -8.495 -31.681 1.00 49.03 94 GLY A O 1
ATOM 728 N N . ARG A 1 95 ? 20.587 -7.664 -31.066 1.00 40.66 95 ARG A N 1
ATOM 729 C CA . ARG A 1 95 ? 20.977 -7.211 -32.405 1.00 40.66 95 ARG A CA 1
ATOM 730 C C . ARG A 1 95 ? 22.482 -6.999 -32.490 1.00 40.66 95 ARG A C 1
ATOM 732 O O . ARG A 1 95 ? 22.989 -5.888 -32.435 1.00 40.66 95 ARG A O 1
ATOM 739 N N . VAL A 1 96 ? 23.189 -8.117 -32.636 1.00 50.38 96 VAL A N 1
ATOM 740 C CA . VAL A 1 96 ? 24.417 -8.124 -33.429 1.00 50.38 96 VAL A CA 1
ATOM 741 C C . VAL A 1 96 ? 23.956 -8.131 -34.881 1.00 50.38 96 VAL A C 1
ATOM 743 O O . VAL A 1 96 ? 23.395 -9.133 -35.327 1.00 50.38 96 VAL A O 1
ATOM 746 N N . ARG A 1 97 ? 24.110 -6.999 -35.567 1.00 49.50 97 ARG A N 1
ATOM 747 C CA . ARG A 1 97 ? 24.413 -6.876 -37.001 1.00 49.50 97 ARG A CA 1
ATOM 748 C C . ARG A 1 97 ? 24.497 -5.410 -37.384 1.00 49.50 97 ARG A C 1
ATOM 750 O O . ARG A 1 97 ? 23.495 -4.701 -37.149 1.00 49.50 97 ARG A O 1
#

Secondary structure (DSSP, 8-state):
--PPP-------------------EEEETTEEEEEEEETTEEEEEEE-TTSPEEEEEEEEEGGGHHHHHHHHHHHHHHHHHHHHTPPP---------

Foldseek 3Di:
DDDDDDDDPPPPPPVPPPVVAVWPWDADPQWTWTWDDDPQKIKIWIAHNVGHTDPQMFIDGNVCPDVNRVVSSNVSVVVVCVVVPPPPPCPPDDDDD